Protein AF-A0A8H3H4N8-F1 (afdb_monomer)

Solvent-accessible surface area (backbone atoms only — not comparable to full-atom values): 7268 Å² total; per-residue (Å²): 93,73,84,84,39,68,86,64,79,85,76,84,72,59,91,71,67,82,40,98,52,39,37,53,76,70,34,48,48,59,56,27,54,50,40,26,52,53,44,52,48,49,55,52,51,53,53,53,52,50,42,46,74,73,67,48,57,76,94,72,68,72,82,85,76,48,66,71,57,46,57,61,50,48,55,55,19,51,52,50,14,47,66,66,51,74,37,73,69,56,51,51,49,21,24,49,67,20,52,47,85,99,55,94,46,30,64,20,69,70,38,62,70,27,70,67,46,52,48,58,60,74,74,106

Structure (mmCIF, N/CA/C/O backbone):
data_AF-A0A8H3H4N8-F1
#
_entry.id   AF-A0A8H3H4N8-F1
#
loop_
_atom_site.group_PDB
_atom_site.id
_atom_site.type_symbol
_atom_site.label_atom_id
_atom_site.label_alt_id
_atom_site.label_comp_id
_atom_site.label_asym_id
_atom_site.label_entity_id
_atom_site.label_seq_id
_atom_site.pdbx_PDB_ins_code
_atom_site.Cartn_x
_atom_site.Cartn_y
_atom_site.Cartn_z
_atom_site.occupancy
_atom_site.B_iso_or_equiv
_atom_site.auth_seq_id
_atom_si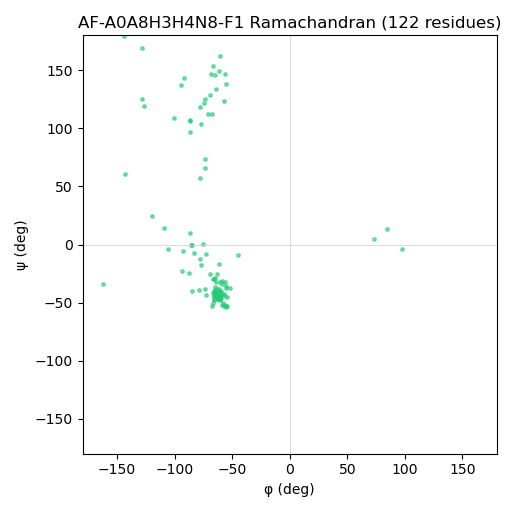te.auth_comp_id
_atom_site.auth_asym_id
_atom_site.auth_atom_id
_atom_site.pdbx_PDB_model_num
ATOM 1 N N . MET A 1 1 ? 24.104 29.209 -0.920 1.00 57.94 1 MET A N 1
ATOM 2 C CA . MET A 1 1 ? 24.205 27.763 -0.600 1.00 57.94 1 MET A CA 1
ATOM 3 C C . MET A 1 1 ? 25.475 27.142 -1.163 1.00 57.94 1 MET A C 1
ATOM 5 O O . MET A 1 1 ? 26.220 26.580 -0.389 1.00 57.94 1 MET A O 1
ATOM 9 N N . LYS A 1 2 ? 25.777 27.299 -2.458 1.00 57.56 2 LYS A N 1
ATOM 10 C CA . LYS A 1 2 ? 27.019 26.782 -3.061 1.00 57.56 2 LYS A CA 1
ATOM 11 C C . LYS A 1 2 ? 28.308 27.358 -2.441 1.00 57.56 2 LYS A C 1
ATOM 13 O O . LYS A 1 2 ? 29.298 26.651 -2.353 1.00 57.56 2 LYS A O 1
ATOM 18 N N . GLU A 1 3 ? 28.261 28.608 -1.978 1.00 79.44 3 GLU A N 1
ATOM 19 C CA . GLU A 1 3 ? 29.400 29.285 -1.331 1.00 79.44 3 GLU A CA 1
ATOM 20 C C . GLU A 1 3 ? 29.509 28.979 0.173 1.00 79.44 3 GLU A C 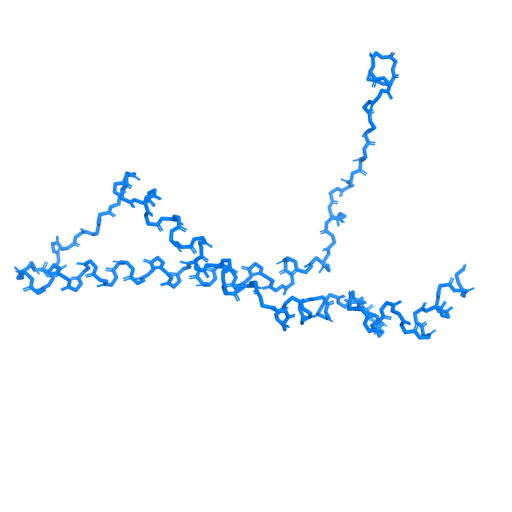1
ATOM 22 O O . GLU A 1 3 ? 30.599 28.724 0.665 1.00 79.44 3 GLU A O 1
ATOM 27 N N . ASN A 1 4 ? 28.382 28.927 0.896 1.00 87.56 4 ASN A N 1
ATOM 28 C CA . ASN A 1 4 ? 28.378 28.724 2.356 1.00 87.56 4 ASN A CA 1
ATOM 29 C C . ASN A 1 4 ? 28.226 27.251 2.791 1.00 87.56 4 ASN A C 1
ATOM 31 O O . ASN A 1 4 ? 28.595 26.908 3.908 1.00 87.56 4 ASN A O 1
ATOM 35 N N . TYR A 1 5 ? 27.670 26.387 1.933 1.00 84.56 5 TYR A N 1
ATOM 36 C CA . TYR A 1 5 ? 27.345 24.978 2.207 1.00 84.56 5 TYR A CA 1
ATOM 37 C C . TYR A 1 5 ? 27.611 24.092 0.969 1.00 84.56 5 TYR A C 1
ATOM 39 O O . TYR A 1 5 ? 26.683 23.483 0.427 1.00 84.56 5 TYR A O 1
ATOM 47 N N . PRO A 1 6 ? 28.862 24.016 0.479 1.00 83.31 6 PRO A N 1
ATOM 48 C CA . PRO A 1 6 ? 29.203 23.316 -0.765 1.00 83.31 6 PRO A CA 1
ATOM 49 C C . PRO A 1 6 ? 28.898 21.808 -0.747 1.00 83.31 6 PRO A C 1
ATOM 51 O O . PRO A 1 6 ? 28.818 21.190 -1.805 1.00 83.31 6 PRO A O 1
ATOM 54 N N . TRP A 1 7 ? 28.695 21.211 0.432 1.00 86.44 7 TRP A N 1
ATOM 55 C CA . TRP A 1 7 ? 28.310 19.804 0.588 1.00 86.44 7 TRP A CA 1
ATOM 56 C C . TRP A 1 7 ? 26.822 19.529 0.325 1.00 86.44 7 TRP A C 1
ATOM 58 O O . TRP A 1 7 ? 26.427 18.369 0.218 1.00 86.44 7 TRP A O 1
ATOM 68 N N . ILE A 1 8 ? 25.980 20.563 0.229 1.00 77.56 8 ILE A N 1
ATOM 69 C CA . ILE A 1 8 ? 24.564 20.393 -0.106 1.00 77.56 8 ILE A CA 1
ATOM 70 C C . ILE A 1 8 ? 24.420 20.389 -1.630 1.00 77.56 8 ILE A C 1
ATOM 72 O O . ILE A 1 8 ? 24.494 21.428 -2.287 1.00 77.56 8 ILE A O 1
ATOM 76 N N . ILE A 1 9 ? 24.180 19.203 -2.191 1.00 78.69 9 ILE A N 1
ATOM 77 C CA . ILE A 1 9 ? 23.892 19.020 -3.616 1.00 78.69 9 ILE A CA 1
ATOM 78 C C . ILE A 1 9 ? 22.387 19.201 -3.830 1.00 78.69 9 ILE A C 1
ATOM 80 O O . ILE A 1 9 ? 21.583 18.346 -3.463 1.00 78.69 9 ILE A O 1
ATOM 84 N N . LEU A 1 10 ? 21.994 20.321 -4.436 1.00 66.06 10 LEU A N 1
ATOM 85 C CA . LEU A 1 10 ? 20.615 20.549 -4.865 1.00 66.06 10 LEU A CA 1
ATOM 86 C C . LEU A 1 10 ? 20.338 19.774 -6.157 1.00 66.06 10 LEU A C 1
ATOM 88 O O . LEU A 1 10 ? 20.734 20.198 -7.242 1.00 66.06 10 LEU A O 1
ATOM 92 N N . LEU A 1 11 ? 19.627 18.655 -6.041 1.00 66.75 11 LEU A N 1
ATOM 93 C CA . LEU A 1 11 ? 19.028 17.966 -7.181 1.00 66.75 11 LEU A CA 1
ATOM 94 C C . LEU A 1 11 ? 17.648 18.577 -7.441 1.00 66.75 11 LEU A C 1
ATOM 96 O O . LEU A 1 11 ? 16.672 18.244 -6.771 1.00 66.75 11 LEU A O 1
ATOM 100 N N . TYR A 1 12 ? 17.572 19.513 -8.388 1.00 58.84 12 TYR A N 1
ATOM 101 C CA . TYR A 1 12 ? 16.293 20.055 -8.836 1.00 58.84 12 TYR A CA 1
ATOM 102 C C . TYR A 1 12 ? 15.552 18.990 -9.647 1.00 58.84 12 TYR A C 1
ATOM 104 O O . TYR A 1 12 ? 15.986 18.620 -10.737 1.00 58.84 12 TYR A O 1
ATOM 112 N N . VAL A 1 13 ? 14.436 18.500 -9.108 1.00 59.31 13 VAL A N 1
ATOM 113 C CA . VAL A 1 13 ? 13.495 17.643 -9.833 1.00 59.31 13 VAL A CA 1
ATOM 114 C C . VAL A 1 13 ? 12.335 18.539 -10.279 1.00 59.31 13 VAL A C 1
ATOM 116 O O . VAL A 1 13 ? 11.576 18.991 -9.419 1.00 59.31 13 VAL A O 1
ATOM 119 N N . PRO A 1 14 ? 12.199 18.847 -11.583 1.00 51.88 14 PRO A N 1
ATOM 120 C CA . PRO A 1 14 ? 11.102 19.671 -12.076 1.00 51.88 14 PRO A CA 1
ATOM 121 C C . PRO A 1 14 ? 9.743 19.074 -11.689 1.00 51.88 14 PRO A C 1
ATOM 123 O O . PRO A 1 14 ? 9.572 17.851 -11.647 1.00 51.88 14 PRO A O 1
ATOM 126 N N . GLY A 1 15 ? 8.752 19.930 -11.433 1.00 47.94 15 GLY A N 1
ATOM 127 C CA . GLY A 1 15 ? 7.373 19.480 -11.234 1.00 47.94 15 GLY A CA 1
ATOM 128 C C . GLY A 1 15 ? 6.896 18.692 -12.459 1.00 47.94 15 GLY A C 1
ATOM 129 O O . GLY A 1 15 ? 6.974 19.193 -13.575 1.00 47.94 15 GLY A O 1
ATOM 130 N N . GLY A 1 16 ? 6.454 17.445 -12.261 1.00 52.81 16 GLY A N 1
ATOM 131 C CA . GLY A 1 16 ? 6.096 16.521 -13.349 1.00 52.81 16 GLY A CA 1
ATOM 132 C C . GLY A 1 16 ? 7.189 15.516 -13.744 1.00 52.81 16 GLY A C 1
ATOM 133 O O . GLY A 1 16 ? 6.925 14.624 -14.547 1.00 52.81 16 GLY A O 1
ATOM 134 N N . CYS A 1 17 ? 8.387 15.586 -13.150 1.00 49.53 17 CYS A N 1
ATOM 135 C CA . CYS A 1 17 ? 9.434 14.569 -13.323 1.00 49.53 17 CYS A CA 1
ATOM 136 C C . CYS A 1 17 ? 9.276 13.343 -12.404 1.00 49.53 17 CYS A C 1
ATOM 138 O O . CYS A 1 17 ? 9.950 12.333 -12.609 1.00 49.53 17 CYS A O 1
ATOM 140 N N . THR A 1 18 ? 8.338 13.360 -11.453 1.00 55.06 18 THR A N 1
ATOM 141 C CA . THR A 1 18 ? 7.714 12.138 -10.917 1.00 55.06 18 THR A CA 1
ATOM 142 C C . THR A 1 18 ? 6.763 11.599 -11.984 1.00 55.06 18 THR A C 1
ATOM 144 O O . THR A 1 18 ? 5.563 11.844 -11.947 1.00 55.06 18 THR A O 1
ATOM 147 N N . GLY A 1 19 ? 7.342 11.018 -13.038 1.00 57.53 19 GLY A N 1
ATOM 148 C CA . GLY A 1 19 ? 6.661 10.821 -14.316 1.00 57.53 19 GLY A CA 1
ATOM 149 C C . GLY A 1 19 ? 5.404 9.953 -14.245 1.00 57.53 19 GLY A C 1
ATOM 150 O O . GLY A 1 19 ? 5.241 9.134 -13.344 1.00 57.53 19 GLY A O 1
ATOM 151 N N . LEU A 1 20 ? 4.583 10.059 -15.295 1.00 57.91 20 LEU A N 1
ATOM 152 C CA . LEU A 1 20 ? 3.393 9.244 -15.613 1.00 57.91 20 LEU A CA 1
ATOM 153 C C . LEU A 1 20 ? 3.564 7.709 -15.448 1.00 57.91 20 LEU A C 1
ATOM 155 O O . LEU A 1 20 ? 2.600 6.958 -15.559 1.00 57.91 20 LEU A O 1
ATOM 159 N N . PHE A 1 21 ? 4.793 7.241 -15.221 1.00 67.19 21 PHE A N 1
ATOM 160 C CA . PHE A 1 21 ? 5.239 5.851 -15.202 1.00 67.19 21 PHE A CA 1
ATOM 161 C C . PHE A 1 21 ? 5.828 5.436 -13.846 1.00 67.19 21 PHE A C 1
ATOM 163 O O . PHE A 1 21 ? 6.643 4.518 -13.777 1.00 67.19 21 PHE A O 1
ATOM 170 N N . GLN A 1 22 ? 5.464 6.097 -12.745 1.00 83.31 22 GLN A N 1
ATOM 171 C CA . GLN A 1 22 ? 5.854 5.633 -11.414 1.00 83.31 22 GLN A CA 1
ATOM 172 C C . GLN A 1 22 ? 5.038 4.402 -11.012 1.00 83.31 22 GLN A C 1
ATOM 174 O O . GLN A 1 22 ? 3.812 4.447 -10.971 1.00 83.31 22 GLN A O 1
ATOM 179 N N . ALA A 1 23 ? 5.714 3.307 -10.648 1.00 87.00 23 ALA A N 1
ATOM 180 C CA . ALA A 1 23 ? 5.050 2.069 -10.216 1.00 87.00 23 ALA A CA 1
ATOM 181 C C . ALA A 1 23 ? 4.090 2.301 -9.033 1.00 87.00 23 ALA A C 1
ATOM 183 O O . ALA A 1 23 ? 3.037 1.660 -8.936 1.00 87.00 23 ALA A O 1
ATOM 184 N N . CYS A 1 24 ? 4.432 3.267 -8.171 1.00 87.25 24 CYS A N 1
ATOM 185 C CA . CYS A 1 24 ? 3.573 3.735 -7.092 1.00 87.25 24 CYS A CA 1
ATOM 186 C C . CYS A 1 24 ? 2.211 4.218 -7.604 1.00 87.25 24 CYS A C 1
ATOM 188 O O . CYS A 1 24 ? 1.187 3.720 -7.139 1.00 87.25 24 CYS A O 1
ATOM 190 N N . ASP A 1 25 ? 2.194 5.117 -8.583 1.00 87.12 25 ASP A N 1
ATOM 191 C CA . ASP A 1 25 ? 0.968 5.731 -9.099 1.00 87.12 25 ASP A CA 1
ATOM 192 C C . ASP A 1 25 ? 0.215 4.804 -10.060 1.00 87.12 25 ASP A C 1
ATOM 194 O O . ASP A 1 25 ? -1.008 4.687 -9.985 1.00 87.12 25 ASP A O 1
ATOM 198 N N . VAL A 1 26 ? 0.945 4.075 -10.910 1.00 86.62 26 VAL A N 1
ATOM 199 C CA . VAL A 1 26 ? 0.378 3.180 -11.932 1.00 86.62 26 VAL A CA 1
ATOM 200 C C . VAL A 1 26 ? -0.390 2.004 -11.319 1.00 86.62 26 VAL A C 1
ATOM 202 O O . VAL A 1 26 ? -1.339 1.505 -11.926 1.00 86.62 26 VAL A O 1
ATOM 205 N N . GLY A 1 27 ? -0.036 1.548 -10.110 1.00 88.94 27 GLY A N 1
ATOM 206 C CA . GLY A 1 27 ? -0.811 0.471 -9.491 1.00 88.94 27 GLY A CA 1
ATOM 207 C C . GLY A 1 27 ? -0.663 0.248 -7.992 1.00 88.94 27 GLY A C 1
ATOM 208 O O . GLY A 1 27 ? -1.666 -0.096 -7.361 1.00 88.94 27 GLY A O 1
ATOM 209 N N . ILE A 1 28 ? 0.516 0.454 -7.389 1.00 93.69 28 ILE A N 1
ATOM 210 C CA . ILE A 1 28 ? 0.711 0.123 -5.962 1.00 93.69 28 ILE A CA 1
ATOM 211 C C . ILE A 1 28 ? -0.247 0.933 -5.080 1.00 93.69 28 ILE A C 1
ATOM 213 O O . ILE A 1 28 ? -0.912 0.362 -4.217 1.00 93.69 28 ILE A O 1
ATOM 217 N N . GLN A 1 29 ? -0.383 2.239 -5.326 1.00 93.06 29 GLN A N 1
ATOM 218 C CA . GLN A 1 29 ? -1.260 3.110 -4.544 1.00 93.06 29 GLN A CA 1
ATOM 219 C C . GLN A 1 29 ? -2.726 2.691 -4.622 1.00 93.06 29 GLN A C 1
ATOM 221 O O . GLN A 1 29 ? -3.426 2.772 -3.617 1.00 93.06 29 GLN A O 1
ATOM 226 N N . ARG A 1 30 ? -3.211 2.238 -5.785 1.00 93.56 30 ARG A N 1
ATOM 227 C CA . ARG A 1 30 ? -4.610 1.813 -5.935 1.00 93.56 30 ARG A CA 1
ATOM 228 C C . ARG A 1 30 ? -4.910 0.605 -5.052 1.00 93.56 30 ARG A C 1
ATOM 230 O O . ARG A 1 30 ? -5.909 0.604 -4.337 1.00 93.56 30 ARG A O 1
ATOM 237 N N . ILE A 1 31 ? -4.032 -0.396 -5.083 1.00 95.94 31 ILE A N 1
ATOM 238 C CA . ILE A 1 31 ? -4.171 -1.612 -4.272 1.00 95.94 31 ILE A CA 1
ATOM 239 C C . ILE A 1 31 ? -4.032 -1.271 -2.786 1.00 95.94 31 ILE A C 1
ATOM 241 O O . ILE A 1 31 ? -4.847 -1.711 -1.979 1.00 95.94 31 ILE A O 1
ATOM 245 N N . LEU A 1 32 ? -3.044 -0.444 -2.434 1.00 97.12 32 LEU A N 1
ATOM 246 C CA . LEU A 1 32 ? -2.804 -0.000 -1.063 1.00 97.12 32 LEU A CA 1
ATOM 247 C C . LEU A 1 32 ? -4.021 0.725 -0.476 1.00 97.12 32 LEU A C 1
ATOM 249 O O . LEU A 1 32 ? -4.503 0.351 0.590 1.00 97.12 32 LEU A O 1
ATOM 253 N N . LYS A 1 33 ? -4.540 1.735 -1.187 1.00 96.81 33 LYS A N 1
ATOM 254 C CA . LYS A 1 33 ? -5.698 2.532 -0.757 1.00 96.81 33 LYS A CA 1
ATOM 255 C C . LYS A 1 33 ? -6.940 1.659 -0.589 1.00 96.81 33 LYS A C 1
ATOM 257 O O . LYS A 1 33 ? -7.644 1.802 0.405 1.00 96.81 33 LYS A O 1
ATOM 262 N N . LEU A 1 34 ? -7.181 0.724 -1.514 1.00 97.69 34 LEU A N 1
ATOM 263 C CA . LEU A 1 34 ? -8.298 -0.215 -1.405 1.00 97.69 34 LEU A CA 1
ATOM 264 C C . LEU A 1 34 ? -8.158 -1.127 -0.178 1.00 97.69 34 LEU A C 1
ATOM 266 O O . LEU A 1 34 ? -9.124 -1.302 0.558 1.00 97.69 34 LEU A O 1
ATOM 270 N N . ALA A 1 35 ? -6.966 -1.675 0.067 1.00 98.06 35 ALA A N 1
ATOM 271 C CA . ALA A 1 35 ? -6.716 -2.543 1.215 1.00 98.06 35 ALA A CA 1
ATOM 272 C C . ALA A 1 35 ? -6.905 -1.808 2.552 1.00 98.06 35 ALA A C 1
ATOM 274 O O . ALA A 1 35 ? -7.511 -2.353 3.473 1.00 98.06 35 ALA A O 1
ATOM 275 N N . ILE A 1 36 ? -6.432 -0.561 2.641 1.00 98.38 36 ILE A N 1
ATOM 276 C CA . ILE A 1 36 ? -6.640 0.310 3.806 1.00 98.38 36 ILE A CA 1
ATOM 277 C C . ILE A 1 36 ? -8.134 0.586 4.006 1.00 98.38 36 ILE A C 1
ATOM 279 O O . ILE A 1 36 ? -8.636 0.428 5.114 1.00 98.38 36 ILE A O 1
ATOM 283 N N . ALA A 1 37 ? -8.860 0.940 2.941 1.00 98.25 37 ALA A N 1
ATOM 284 C CA . ALA A 1 37 ? -10.294 1.209 3.017 1.00 98.25 37 ALA A CA 1
ATOM 285 C C . ALA A 1 37 ? -11.093 -0.024 3.472 1.00 98.25 37 ALA A C 1
ATOM 287 O O . ALA A 1 37 ? -11.990 0.096 4.301 1.00 98.25 37 ALA A O 1
ATOM 288 N N . GLN A 1 38 ? -10.744 -1.216 2.978 1.00 98.38 38 GLN A N 1
ATOM 289 C CA . GLN A 1 38 ? -11.356 -2.474 3.412 1.00 98.38 38 GLN A CA 1
ATOM 290 C C . GLN A 1 38 ? -11.064 -2.784 4.884 1.00 98.38 38 GLN A C 1
ATOM 292 O O . GLN A 1 38 ? -11.960 -3.231 5.595 1.00 98.38 38 GLN A O 1
ATOM 297 N N . ALA A 1 39 ? -9.836 -2.533 5.348 1.00 98.19 39 ALA A N 1
ATOM 298 C CA . ALA A 1 39 ? -9.468 -2.722 6.748 1.00 98.19 39 ALA A CA 1
ATOM 299 C C . ALA A 1 39 ? -10.245 -1.768 7.670 1.00 98.19 39 ALA A C 1
ATOM 301 O O . ALA A 1 39 ? -10.837 -2.214 8.646 1.00 98.19 39 ALA A O 1
ATOM 302 N N . ALA A 1 40 ? -10.324 -0.484 7.312 1.00 97.81 40 ALA A N 1
ATOM 303 C CA . ALA A 1 40 ? -11.105 0.500 8.058 1.00 97.81 40 ALA A CA 1
ATOM 304 C C . ALA A 1 40 ? -12.604 0.164 8.075 1.00 97.81 40 ALA A C 1
ATOM 306 O O . ALA A 1 40 ? -13.262 0.272 9.107 1.00 97.81 40 ALA A O 1
ATOM 307 N N . HIS A 1 41 ? -13.148 -0.291 6.943 1.00 98.06 41 HIS A N 1
ATOM 308 C CA . HIS A 1 41 ? -14.543 -0.713 6.856 1.00 98.06 41 HIS A CA 1
ATOM 309 C C . HIS A 1 41 ? -14.836 -1.926 7.750 1.00 98.06 41 HIS A C 1
ATOM 311 O O . HIS A 1 41 ? -15.896 -1.983 8.365 1.00 98.06 41 HIS A O 1
ATOM 317 N N . ALA A 1 42 ? -13.904 -2.879 7.854 1.00 98.06 42 ALA A N 1
ATOM 318 C CA . ALA A 1 42 ? -14.068 -4.040 8.722 1.00 98.06 42 ALA A CA 1
ATOM 319 C C . ALA A 1 42 ? -14.218 -3.641 10.200 1.00 98.06 42 ALA A C 1
ATOM 321 O O . ALA A 1 42 ? -15.095 -4.178 10.873 1.00 98.06 42 ALA A O 1
ATOM 322 N N . ASP A 1 43 ? -13.442 -2.665 10.682 1.00 97.94 43 ASP A N 1
ATOM 323 C CA . ASP A 1 43 ? -13.568 -2.164 12.059 1.00 97.94 43 ASP A CA 1
ATOM 324 C C . ASP A 1 43 ? -14.948 -1.542 12.317 1.00 97.94 43 ASP A C 1
ATOM 326 O O . ASP A 1 43 ? -15.569 -1.814 13.345 1.00 97.94 43 ASP A O 1
ATOM 330 N N . ILE A 1 44 ? -15.458 -0.757 11.359 1.00 97.31 44 ILE A N 1
ATOM 331 C CA . ILE A 1 44 ? -16.804 -0.167 11.429 1.00 97.31 44 ILE A CA 1
ATOM 332 C C . ILE A 1 44 ? -17.863 -1.271 11.495 1.00 97.31 44 ILE A C 1
ATOM 334 O O . ILE A 1 44 ? -18.737 -1.228 12.357 1.00 97.31 44 ILE A O 1
ATOM 338 N N . VAL A 1 45 ? -17.772 -2.279 10.622 1.00 98.19 45 VAL A N 1
ATOM 339 C CA . VAL A 1 45 ? -18.716 -3.407 10.592 1.00 98.19 45 VAL A CA 1
ATOM 340 C C . VAL A 1 45 ? -18.712 -4.166 11.915 1.00 98.19 45 VAL A C 1
ATOM 342 O O . VAL A 1 45 ? -19.784 -4.448 12.446 1.00 98.19 45 VAL A O 1
ATOM 345 N N . VAL A 1 46 ? -17.533 -4.479 12.461 1.00 98.06 46 VAL A N 1
ATOM 346 C CA . VAL A 1 46 ? -17.402 -5.194 13.740 1.00 98.06 46 VAL A CA 1
ATOM 347 C C . VAL A 1 46 ? -18.037 -4.394 14.871 1.00 98.06 46 VAL A C 1
ATOM 349 O O . VAL A 1 46 ? -18.819 -4.939 15.651 1.00 98.06 46 VAL A O 1
ATOM 352 N N . GLU A 1 47 ? -17.747 -3.100 14.946 1.00 97.75 47 GLU A N 1
ATOM 353 C CA . GLU A 1 47 ? -18.271 -2.229 15.992 1.00 97.75 47 GLU A CA 1
ATOM 354 C C . GLU A 1 47 ? -19.794 -2.062 15.897 1.00 97.75 47 GLU A C 1
ATOM 356 O O . GLU A 1 47 ? -20.506 -2.245 16.886 1.00 97.75 47 GLU A O 1
ATOM 361 N N . THR A 1 48 ? -20.312 -1.797 14.697 1.00 98.00 48 THR A N 1
ATOM 362 C CA . THR A 1 48 ? -21.753 -1.669 14.457 1.00 98.00 48 THR A CA 1
ATOM 363 C C . THR A 1 48 ? -22.484 -2.978 14.751 1.00 98.00 48 THR A C 1
ATOM 365 O O . THR A 1 48 ? -23.517 -2.965 15.419 1.00 98.00 48 THR A O 1
ATOM 368 N N . ALA A 1 49 ? -21.949 -4.120 14.306 1.00 98.31 49 ALA A N 1
ATOM 369 C CA . ALA A 1 49 ? -22.533 -5.430 14.585 1.00 98.31 49 ALA A CA 1
ATOM 370 C C . ALA A 1 49 ? -22.552 -5.738 16.090 1.00 98.31 49 ALA A C 1
ATOM 372 O O . ALA A 1 49 ? -23.559 -6.229 16.598 1.00 98.31 49 ALA A O 1
ATOM 373 N N . THR A 1 50 ? -21.481 -5.395 16.808 1.00 98.19 50 THR A N 1
ATOM 374 C CA . THR A 1 50 ? -21.394 -5.569 18.266 1.00 98.19 50 THR A CA 1
ATOM 375 C C . THR A 1 50 ? -22.449 -4.726 18.987 1.00 98.19 50 THR A C 1
ATOM 377 O O . THR A 1 50 ? -23.146 -5.231 19.865 1.00 98.19 50 THR A O 1
ATOM 380 N N . ALA A 1 51 ? -22.638 -3.464 18.586 1.00 97.81 51 ALA A N 1
ATOM 381 C CA . ALA A 1 51 ? -23.662 -2.594 19.167 1.00 97.81 51 ALA A CA 1
ATOM 382 C C . ALA A 1 51 ? -25.088 -3.116 18.912 1.00 97.81 51 ALA A C 1
ATOM 384 O O . ALA A 1 51 ? -25.915 -3.128 19.826 1.00 97.81 51 ALA A O 1
ATOM 385 N N . LEU A 1 52 ? -25.370 -3.602 17.698 1.00 98.19 52 LEU A N 1
ATOM 386 C CA . LEU A 1 52 ? -26.658 -4.222 17.367 1.00 98.19 52 LEU A CA 1
ATOM 387 C C . LEU A 1 52 ? -26.923 -5.470 18.219 1.00 98.19 52 LEU A C 1
ATOM 389 O O . LEU A 1 52 ? -28.023 -5.631 18.744 1.00 98.19 52 LEU A O 1
ATOM 393 N N . GLN A 1 53 ? -25.918 -6.332 18.392 1.00 97.94 53 GLN A N 1
ATOM 394 C CA . GLN A 1 53 ? -26.019 -7.533 19.232 1.00 97.94 53 GLN A CA 1
ATOM 395 C C . GLN A 1 53 ? -26.247 -7.196 20.710 1.00 97.94 53 GLN A C 1
ATOM 397 O O . GLN A 1 53 ? -26.956 -7.922 21.400 1.00 97.94 53 GLN A O 1
ATOM 402 N N . ALA A 1 54 ? -25.709 -6.070 21.181 1.00 97.31 54 ALA A N 1
ATOM 403 C CA . ALA A 1 54 ? -25.957 -5.545 22.521 1.00 97.31 54 ALA A CA 1
ATOM 404 C C . ALA A 1 54 ? -27.343 -4.881 22.686 1.00 97.31 54 ALA A C 1
ATOM 406 O O . ALA A 1 54 ? -27.662 -4.390 23.768 1.00 97.31 54 ALA A O 1
ATOM 407 N N . GLY A 1 55 ? -28.175 -4.851 21.638 1.00 97.44 55 GLY A N 1
ATOM 408 C CA . GLY A 1 55 ? -29.528 -4.291 21.677 1.00 97.44 55 GLY A CA 1
ATOM 409 C C . GLY A 1 55 ? -29.599 -2.778 21.453 1.00 97.44 55 GLY A C 1
ATOM 410 O O . GLY A 1 55 ? -30.648 -2.173 21.688 1.00 97.44 55 GLY A O 1
ATOM 411 N N . VAL A 1 56 ? -28.518 -2.141 20.989 1.00 97.19 56 VAL A N 1
ATOM 412 C CA . VAL A 1 56 ? -28.551 -0.723 20.613 1.00 97.19 56 VAL A CA 1
ATOM 413 C C . VAL A 1 56 ? -29.397 -0.560 19.350 1.00 97.19 56 VAL A C 1
ATOM 415 O O . VAL A 1 56 ? -29.180 -1.226 18.339 1.00 97.19 56 VAL A O 1
ATOM 418 N N . VAL A 1 57 ? -30.367 0.354 19.394 1.00 97.00 57 VAL A N 1
ATOM 419 C CA . VAL A 1 57 ? -31.223 0.657 18.239 1.00 97.00 57 VAL A CA 1
ATOM 420 C C . VAL A 1 57 ? -30.374 1.251 17.113 1.00 97.00 57 VAL A C 1
ATOM 422 O O . VAL A 1 57 ? -29.589 2.165 17.353 1.00 97.00 57 VAL A O 1
ATOM 425 N N . ALA A 1 58 ? -30.564 0.776 15.878 1.00 95.25 58 ALA A N 1
ATOM 426 C CA . ALA A 1 58 ? -29.725 1.128 14.728 1.00 95.25 58 ALA A CA 1
ATOM 427 C C . ALA A 1 58 ? -29.539 2.643 14.509 1.00 95.25 58 ALA A C 1
ATOM 429 O O . ALA A 1 58 ? -28.446 3.086 14.177 1.00 95.25 58 ALA A O 1
ATOM 430 N N . ASN A 1 59 ? -30.575 3.454 14.748 1.00 96.31 59 ASN A N 1
ATOM 431 C CA . ASN A 1 59 ? -30.519 4.914 14.594 1.00 96.31 59 ASN A CA 1
ATOM 432 C C . ASN A 1 59 ? -29.718 5.646 15.688 1.00 96.31 59 ASN A C 1
ATOM 434 O O . ASN A 1 59 ? -29.510 6.852 15.581 1.00 96.31 59 ASN A O 1
ATOM 438 N N . ARG A 1 60 ? -29.306 4.943 16.746 1.00 95.56 60 ARG A N 1
ATOM 439 C CA . ARG A 1 60 ? -28.484 5.467 17.845 1.00 95.56 60 ARG A CA 1
ATOM 440 C C . ARG A 1 60 ? -27.039 4.982 17.784 1.00 95.56 60 ARG A C 1
ATOM 442 O O . ARG A 1 60 ? -26.243 5.389 18.624 1.00 95.56 60 ARG A O 1
ATOM 449 N N . ILE A 1 61 ? -26.698 4.111 16.835 1.00 96.56 61 ILE A N 1
ATOM 450 C CA . ILE A 1 61 ? -25.333 3.608 16.700 1.00 96.56 61 ILE A CA 1
ATOM 451 C C . ILE A 1 61 ? -24.463 4.705 16.098 1.00 96.56 61 ILE A C 1
ATOM 453 O O . ILE A 1 61 ? -24.713 5.184 14.994 1.00 96.56 61 ILE A O 1
ATOM 457 N N . VAL A 1 62 ? -23.417 5.067 16.832 1.00 96.31 62 VAL A N 1
ATOM 458 C CA . VAL A 1 62 ? -22.354 5.961 16.386 1.00 96.31 62 VAL A CA 1
ATOM 459 C C . VAL A 1 62 ? -21.047 5.225 16.626 1.00 96.31 62 VAL A C 1
ATOM 461 O O . VAL A 1 62 ? -20.764 4.847 17.760 1.00 96.31 62 VAL A O 1
ATOM 464 N N . ASN A 1 63 ? -20.284 4.978 15.564 1.00 96.44 63 ASN A N 1
ATOM 465 C CA . ASN A 1 63 ? -18.964 4.369 15.691 1.00 96.44 63 ASN A CA 1
ATOM 466 C C . ASN A 1 63 ? -17.991 5.337 16.377 1.00 96.44 63 ASN A C 1
ATOM 468 O O . ASN A 1 63 ? -18.054 6.550 16.169 1.00 96.44 63 ASN A O 1
ATOM 472 N N . ASP A 1 64 ? -17.062 4.794 17.149 1.00 96.94 64 ASP A N 1
ATOM 473 C CA . ASP A 1 64 ? -16.027 5.525 17.851 1.00 96.94 64 ASP A CA 1
ATOM 474 C C . ASP A 1 64 ? -15.041 6.148 16.854 1.00 96.94 64 ASP A C 1
ATOM 476 O O . ASP A 1 64 ? -14.280 5.474 16.151 1.00 96.94 64 ASP A O 1
ATOM 480 N N . GLN A 1 65 ? -15.083 7.476 16.803 1.00 96.12 65 GLN A N 1
ATOM 481 C CA . GLN A 1 65 ? -14.226 8.328 15.984 1.00 96.12 65 GLN A CA 1
ATOM 482 C C . GLN A 1 65 ? -13.216 9.109 16.836 1.00 96.12 65 GLN A C 1
ATOM 484 O O . GLN A 1 65 ? -12.620 10.078 16.364 1.00 96.12 65 GLN A O 1
ATOM 489 N N . THR A 1 66 ? -13.024 8.730 18.103 1.00 98.06 66 THR A N 1
ATOM 490 C CA . THR A 1 66 ? -12.052 9.390 18.974 1.00 98.06 66 THR A CA 1
ATOM 491 C C . THR A 1 66 ? -10.630 9.180 18.454 1.00 98.06 66 THR A C 1
ATOM 493 O O . THR A 1 66 ? -10.279 8.134 17.902 1.00 98.06 66 THR A O 1
ATOM 496 N N . LEU A 1 67 ? -9.778 10.191 18.650 1.00 97.50 67 LEU A N 1
ATOM 497 C CA . LEU A 1 67 ? -8.389 10.149 18.197 1.00 97.50 67 LEU A CA 1
ATOM 498 C C . LEU A 1 67 ? -7.625 8.909 18.709 1.00 97.50 67 LEU A C 1
ATOM 500 O O . LEU A 1 67 ? -6.968 8.273 17.889 1.00 97.50 67 LEU A O 1
ATOM 504 N N . PRO A 1 68 ? -7.711 8.504 19.996 1.00 98.06 68 PRO A N 1
ATOM 505 C CA . PRO A 1 68 ? -7.015 7.308 20.474 1.00 98.06 68 PRO A CA 1
ATOM 506 C C . PRO A 1 68 ? -7.434 6.034 19.730 1.00 98.06 68 PRO A C 1
ATOM 508 O O . PRO A 1 68 ? -6.577 5.243 19.330 1.00 98.06 68 PRO A O 1
ATOM 511 N N . THR A 1 69 ? -8.734 5.861 19.483 1.00 97.56 69 THR A N 1
ATOM 512 C CA . THR A 1 69 ? -9.268 4.703 18.760 1.00 97.56 69 THR A CA 1
ATOM 513 C C . THR A 1 69 ? -8.805 4.690 17.309 1.00 97.56 69 THR A C 1
ATOM 515 O O . THR A 1 69 ? -8.293 3.674 16.831 1.00 97.56 69 THR A O 1
ATOM 518 N N . LEU A 1 70 ? -8.906 5.826 16.613 1.00 96.94 70 LEU A N 1
ATOM 519 C CA . LEU A 1 70 ? -8.472 5.938 15.220 1.00 96.94 70 LEU A CA 1
ATOM 520 C C . LEU A 1 70 ? -6.956 5.758 15.071 1.00 96.94 70 LEU A C 1
ATOM 522 O O . LEU A 1 70 ? -6.521 5.066 14.152 1.00 96.94 70 LEU A O 1
ATOM 526 N N . CYS A 1 71 ? -6.149 6.299 15.989 1.00 97.12 71 CYS A N 1
ATOM 527 C CA . CYS A 1 71 ? -4.702 6.081 16.009 1.00 97.12 71 CYS A CA 1
ATOM 528 C C . CYS A 1 71 ? -4.366 4.589 16.108 1.00 97.12 71 CYS A C 1
ATOM 530 O O . CYS A 1 71 ? -3.625 4.080 15.267 1.00 97.12 71 CYS A O 1
ATOM 532 N N . ASN A 1 72 ? -4.965 3.871 17.063 1.00 96.7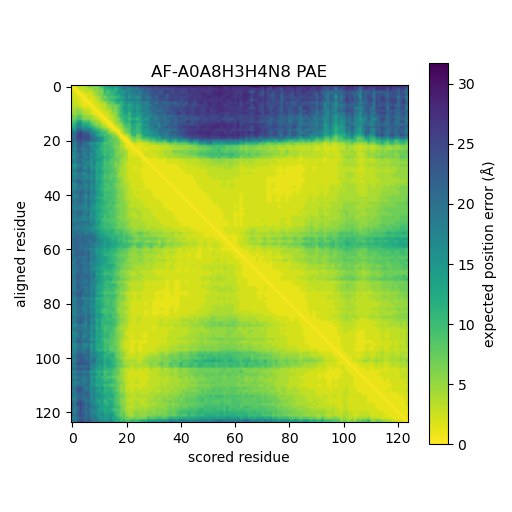5 72 ASN A N 1
ATOM 533 C CA . ASN A 1 72 ? -4.724 2.438 17.244 1.00 96.75 72 ASN A CA 1
ATOM 534 C C . ASN A 1 72 ? -5.156 1.613 16.018 1.00 96.75 72 ASN A C 1
ATOM 536 O O . ASN A 1 72 ? -4.398 0.763 15.549 1.00 96.75 72 ASN A O 1
ATOM 540 N N . ARG A 1 73 ? -6.342 1.888 15.457 1.00 97.44 73 ARG A N 1
ATOM 541 C CA . ARG A 1 73 ? -6.859 1.188 14.267 1.00 97.44 73 ARG A CA 1
ATOM 542 C C . ARG A 1 73 ? -6.016 1.461 13.015 1.00 97.44 73 ARG A C 1
ATOM 544 O O . ARG A 1 73 ? -5.687 0.534 12.273 1.00 97.44 73 ARG A O 1
ATOM 551 N N . SER A 1 74 ? -5.591 2.711 12.809 1.00 97.50 74 SER A N 1
ATOM 552 C CA . SER A 1 74 ? -4.858 3.138 11.607 1.00 97.50 74 SER A CA 1
ATOM 553 C C . SER A 1 74 ? -3.551 2.378 11.367 1.00 97.50 74 SER A C 1
ATOM 555 O O . SER A 1 74 ? -3.214 2.079 10.218 1.00 97.50 74 SER A O 1
ATOM 557 N N . VAL A 1 75 ? -2.853 1.982 12.438 1.00 97.75 75 VAL A N 1
ATOM 558 C CA . VAL A 1 75 ? -1.648 1.145 12.348 1.00 97.75 75 VAL A CA 1
ATOM 559 C C . VAL A 1 75 ? -1.984 -0.197 11.697 1.00 97.75 75 VAL A C 1
ATOM 561 O O . VAL A 1 75 ? -1.304 -0.619 10.761 1.00 97.75 75 VAL A O 1
ATOM 564 N N . GLY A 1 76 ? -3.076 -0.833 12.128 1.00 97.81 76 GLY A N 1
ATOM 565 C CA . GLY A 1 76 ? -3.570 -2.078 11.542 1.00 97.81 76 GLY A CA 1
ATOM 566 C C . GLY A 1 76 ? -3.913 -1.933 10.058 1.00 97.81 76 GLY A C 1
ATOM 567 O O . GLY A 1 76 ? -3.563 -2.802 9.254 1.00 97.81 76 GLY A O 1
ATOM 568 N N . TRP A 1 77 ? -4.522 -0.811 9.662 1.00 98.31 77 TRP A N 1
ATOM 569 C CA . TRP A 1 77 ? -4.867 -0.546 8.260 1.00 98.31 77 TRP A C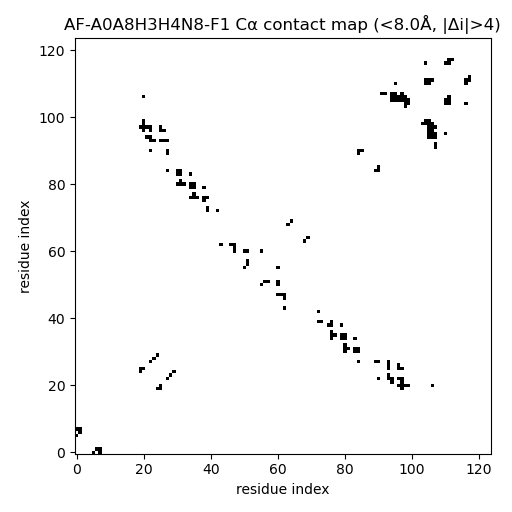A 1
ATOM 570 C C . TRP A 1 77 ? -3.623 -0.432 7.377 1.00 98.31 77 TRP A C 1
ATOM 572 O O . TRP A 1 77 ? -3.569 -1.038 6.304 1.00 98.31 77 TRP A O 1
ATOM 582 N N . ILE A 1 78 ? -2.599 0.292 7.839 1.00 97.88 78 ILE A N 1
ATOM 583 C CA . ILE A 1 78 ? -1.330 0.454 7.117 1.00 97.88 78 ILE A CA 1
ATOM 584 C C . ILE A 1 78 ? -0.589 -0.882 7.020 1.00 97.88 78 ILE A C 1
ATOM 586 O O . ILE A 1 78 ? -0.127 -1.241 5.937 1.00 97.88 78 ILE A O 1
ATOM 590 N N . VAL A 1 79 ? -0.524 -1.654 8.110 1.00 98.00 79 VAL A N 1
ATOM 591 C CA . VAL A 1 79 ? 0.101 -2.987 8.126 1.00 98.00 79 VAL A CA 1
ATOM 592 C C . VAL A 1 79 ? -0.603 -3.932 7.148 1.00 98.00 79 VAL A C 1
ATOM 594 O O . VAL A 1 79 ? 0.051 -4.602 6.342 1.00 98.00 79 VAL A O 1
ATOM 597 N N . LYS A 1 80 ? -1.942 -3.946 7.137 1.00 97.81 80 LYS A N 1
ATOM 598 C CA . LYS A 1 80 ? -2.724 -4.720 6.163 1.00 97.81 80 LYS A CA 1
ATOM 599 C C . LYS A 1 80 ? -2.428 -4.279 4.733 1.00 97.81 80 LYS A C 1
ATOM 601 O O . LYS A 1 80 ? -2.232 -5.125 3.854 1.00 97.81 80 LYS A O 1
ATOM 606 N N . GLY A 1 81 ? -2.377 -2.969 4.508 1.00 97.50 81 GLY A N 1
ATOM 607 C CA . GLY A 1 81 ? -1.997 -2.366 3.240 1.00 97.50 81 GLY A CA 1
ATOM 608 C C . GLY A 1 81 ? -0.635 -2.865 2.760 1.00 97.50 81 GLY A C 1
ATOM 609 O O . GLY A 1 81 ? -0.542 -3.422 1.666 1.00 97.50 81 GLY A O 1
ATOM 610 N N . TYR A 1 82 ? 0.387 -2.765 3.613 1.00 96.62 82 TYR A N 1
ATOM 611 C CA . TYR A 1 82 ? 1.746 -3.234 3.347 1.00 96.62 82 TYR A CA 1
ATOM 612 C C . TYR A 1 82 ? 1.782 -4.714 2.962 1.00 96.62 82 TYR A C 1
ATOM 614 O O . TYR A 1 82 ? 2.275 -5.046 1.889 1.00 96.62 82 TYR A O 1
ATOM 622 N N . HIS A 1 83 ? 1.202 -5.610 3.765 1.00 97.31 83 HIS A N 1
ATOM 623 C CA . HIS A 1 83 ? 1.185 -7.043 3.443 1.00 97.31 83 HIS A CA 1
ATOM 624 C C . HIS A 1 83 ? 0.417 -7.371 2.155 1.00 97.31 83 HIS A C 1
ATOM 626 O O . HIS A 1 83 ? 0.681 -8.387 1.505 1.00 97.31 83 HIS A O 1
ATOM 632 N N . THR A 1 84 ? -0.539 -6.524 1.773 1.00 96.69 84 THR A N 1
ATOM 633 C CA . THR A 1 84 ? -1.280 -6.687 0.521 1.00 96.69 84 THR A CA 1
ATOM 634 C C . THR A 1 84 ? -0.411 -6.334 -0.683 1.00 96.69 84 THR A C 1
ATOM 636 O O . THR A 1 84 ? -0.418 -7.083 -1.658 1.00 96.69 84 THR A O 1
ATOM 639 N N . ILE A 1 85 ? 0.356 -5.239 -0.618 1.00 95.69 85 ILE A N 1
ATOM 640 C CA . ILE A 1 85 ? 1.195 -4.773 -1.737 1.00 95.69 85 ILE A CA 1
ATOM 641 C C . ILE A 1 85 ? 2.593 -5.394 -1.773 1.00 95.69 85 ILE A C 1
ATOM 643 O O . ILE A 1 85 ? 3.189 -5.468 -2.846 1.00 95.69 85 ILE A O 1
ATOM 647 N N . ASN A 1 86 ? 3.116 -5.860 -0.636 1.00 95.56 86 ASN A N 1
ATOM 648 C CA . ASN A 1 86 ? 4.447 -6.450 -0.510 1.00 95.56 86 ASN A CA 1
ATOM 649 C C . ASN A 1 86 ? 4.465 -7.898 -1.027 1.00 95.56 86 ASN A C 1
ATOM 651 O O . ASN A 1 86 ? 4.753 -8.852 -0.306 1.00 95.56 86 ASN A O 1
ATOM 655 N N . ARG A 1 87 ? 4.081 -8.065 -2.293 1.00 95.81 87 ARG A N 1
ATOM 656 C CA . ARG A 1 87 ? 4.036 -9.342 -2.999 1.00 95.81 87 ARG A CA 1
ATOM 657 C C . ARG A 1 87 ? 4.802 -9.201 -4.314 1.00 95.81 87 ARG A C 1
ATOM 659 O O . ARG A 1 87 ? 4.459 -8.320 -5.109 1.00 95.81 87 ARG A O 1
ATOM 666 N N . PRO A 1 88 ? 5.803 -10.059 -4.595 1.00 95.94 88 PRO A N 1
ATOM 667 C CA . PRO A 1 88 ? 6.665 -9.899 -5.767 1.00 95.94 88 PRO A C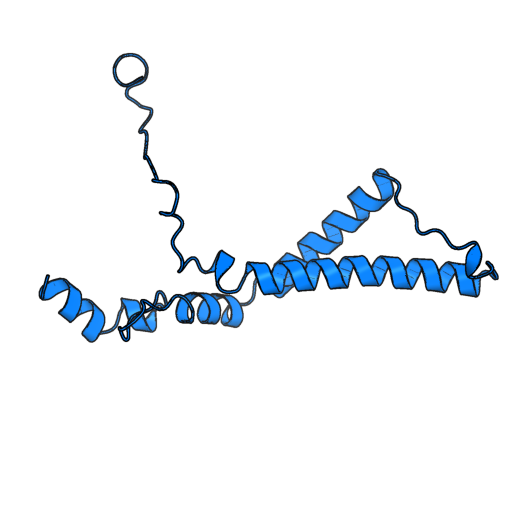A 1
ATOM 668 C C . PRO A 1 88 ? 5.910 -9.819 -7.096 1.00 95.94 88 PRO A C 1
ATOM 670 O O . PRO A 1 88 ? 6.297 -9.062 -7.980 1.00 95.94 88 PRO A O 1
ATOM 673 N N . ASN A 1 89 ? 4.814 -10.564 -7.245 1.00 95.94 89 ASN A N 1
ATOM 674 C CA . ASN A 1 89 ? 3.987 -10.542 -8.449 1.00 95.94 89 ASN A CA 1
ATOM 675 C C . ASN A 1 89 ? 3.307 -9.182 -8.677 1.00 95.94 89 ASN A C 1
ATOM 677 O O . ASN A 1 89 ? 3.251 -8.724 -9.816 1.00 95.94 89 ASN A O 1
ATOM 681 N N . ILE A 1 90 ? 2.829 -8.522 -7.615 1.00 95.38 90 ILE A N 1
ATOM 682 C CA . ILE A 1 90 ? 2.221 -7.187 -7.701 1.00 95.38 90 ILE A CA 1
ATOM 683 C C . ILE A 1 90 ? 3.286 -6.171 -8.095 1.00 95.38 90 ILE A C 1
ATOM 685 O O . ILE A 1 90 ? 3.098 -5.448 -9.070 1.00 95.38 90 ILE A O 1
ATOM 689 N N . VAL A 1 91 ? 4.424 -6.170 -7.396 1.00 92.94 91 VAL A N 1
ATOM 690 C CA . VAL A 1 91 ? 5.527 -5.241 -7.674 1.00 92.94 91 VAL A CA 1
ATOM 691 C C . VAL A 1 91 ? 5.989 -5.392 -9.125 1.00 92.94 91 VAL A C 1
ATOM 693 O O . VAL A 1 91 ? 5.938 -4.428 -9.889 1.00 92.94 91 VAL A O 1
ATOM 696 N N . LYS A 1 92 ? 6.317 -6.613 -9.565 1.00 94.75 92 LYS A N 1
ATOM 697 C CA . LYS A 1 92 ? 6.718 -6.882 -10.957 1.00 94.75 92 LYS A CA 1
ATOM 698 C C . LYS A 1 92 ? 5.665 -6.419 -11.964 1.00 94.75 92 LYS A C 1
ATOM 700 O O . LYS A 1 92 ? 6.003 -5.764 -12.948 1.00 94.7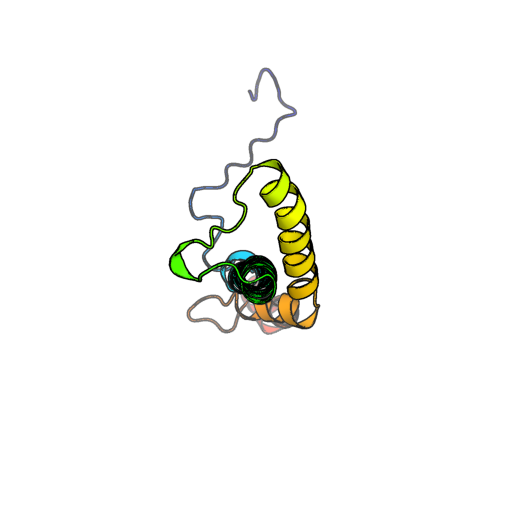5 92 LYS A O 1
ATOM 705 N N . LYS A 1 93 ? 4.382 -6.701 -11.704 1.00 95.00 93 LYS A N 1
ATOM 706 C CA . LYS A 1 93 ? 3.292 -6.271 -12.586 1.00 95.00 93 LYS A CA 1
ATOM 707 C C . LYS A 1 93 ? 3.200 -4.750 -12.674 1.00 95.00 93 LYS A C 1
ATOM 709 O O . LYS A 1 93 ? 3.001 -4.242 -13.771 1.00 95.00 93 LYS A O 1
ATOM 714 N N . THR A 1 94 ? 3.369 -4.027 -11.567 1.00 93.50 94 THR A N 1
ATOM 715 C CA . THR A 1 94 ? 3.324 -2.557 -11.582 1.00 93.50 94 THR A CA 1
ATOM 716 C C . THR A 1 94 ? 4.445 -1.950 -12.415 1.00 93.50 94 THR A C 1
ATOM 718 O O . THR A 1 94 ? 4.160 -1.091 -13.238 1.00 93.50 94 THR A O 1
ATOM 721 N N . PHE A 1 95 ? 5.673 -2.470 -12.329 1.00 93.00 95 PHE A N 1
ATOM 722 C CA . PHE A 1 95 ? 6.773 -2.033 -13.198 1.00 93.00 95 PHE A CA 1
ATOM 723 C C . PHE A 1 95 ? 6.535 -2.360 -14.680 1.00 93.00 95 PHE A C 1
ATOM 725 O O . PHE A 1 95 ? 6.853 -1.553 -15.549 1.00 93.00 95 PHE A O 1
ATOM 732 N N . ALA A 1 96 ? 5.922 -3.506 -14.985 1.00 93.69 96 ALA A N 1
ATOM 733 C CA . ALA A 1 96 ? 5.544 -3.848 -16.357 1.00 93.69 96 ALA A CA 1
ATOM 734 C C . ALA A 1 96 ? 4.445 -2.935 -16.930 1.00 93.69 96 ALA A C 1
ATOM 736 O O . ALA A 1 96 ? 4.403 -2.711 -18.138 1.00 93.69 96 ALA A O 1
ATOM 737 N N . LEU A 1 97 ? 3.558 -2.406 -16.080 1.00 92.75 97 LEU A N 1
ATOM 738 C CA . LEU A 1 97 ? 2.514 -1.457 -16.479 1.00 92.75 97 LEU A CA 1
ATOM 739 C C . LEU A 1 97 ? 3.048 -0.035 -16.697 1.00 92.75 97 LEU A C 1
ATOM 741 O O . LEU A 1 97 ? 2.386 0.760 -17.359 1.00 92.75 97 LEU A O 1
ATOM 745 N N . CYS A 1 98 ? 4.238 0.284 -16.187 1.00 91.56 98 CYS A N 1
ATOM 746 C CA . CYS A 1 98 ? 4.933 1.544 -16.440 1.00 91.56 98 CYS A CA 1
ATOM 747 C C . CYS A 1 98 ? 5.502 1.580 -17.871 1.00 91.56 98 CYS A C 1
ATOM 749 O O . CYS A 1 98 ? 6.717 1.527 -18.063 1.00 91.56 98 CYS A O 1
ATOM 751 N N . ALA A 1 99 ? 4.620 1.589 -18.871 1.00 90.25 99 ALA A N 1
ATOM 752 C CA . ALA A 1 99 ? 4.954 1.490 -20.290 1.00 90.25 99 ALA A CA 1
ATOM 753 C C . ALA A 1 99 ? 5.089 2.857 -20.962 1.00 90.25 99 ALA A C 1
ATOM 755 O O . ALA A 1 99 ? 4.245 3.724 -20.768 1.00 90.25 99 ALA A O 1
ATOM 756 N N . VAL A 1 100 ? 6.115 3.020 -21.797 1.00 86.19 100 VAL A N 1
ATOM 757 C CA . VAL A 1 100 ? 6.361 4.239 -22.571 1.00 86.19 100 VAL A CA 1
ATOM 758 C C . VAL A 1 100 ? 5.406 4.267 -23.779 1.00 86.19 100 VAL A C 1
ATOM 760 O O . VAL A 1 100 ? 5.491 3.373 -24.630 1.00 86.19 100 VAL A O 1
ATOM 763 N N . PRO A 1 101 ? 4.507 5.267 -23.890 1.00 86.62 101 PRO A N 1
ATOM 764 C CA . PRO A 1 101 ? 3.501 5.345 -24.944 1.00 86.62 101 PRO A CA 1
ATOM 765 C C . PRO A 1 101 ? 4.113 5.286 -26.341 1.00 86.62 101 PRO A C 1
ATOM 767 O O . PRO A 1 101 ? 5.141 5.901 -26.605 1.00 86.62 101 PRO A O 1
ATOM 770 N N . GLY A 1 102 ? 3.469 4.541 -27.240 1.00 88.31 102 GLY A N 1
ATOM 771 C CA . GLY A 1 102 ? 3.934 4.388 -28.621 1.00 88.31 102 GLY A CA 1
ATOM 772 C C . GLY A 1 102 ? 5.173 3.502 -28.785 1.00 88.31 102 GLY A C 1
ATOM 773 O O . GLY A 1 102 ? 5.673 3.364 -29.898 1.00 88.31 102 GLY A O 1
ATOM 774 N N . THR A 1 103 ? 5.662 2.869 -27.716 1.00 89.25 103 THR A N 1
ATOM 775 C CA . THR A 1 103 ? 6.805 1.952 -27.779 1.00 89.25 103 THR A CA 1
ATOM 776 C C . THR A 1 103 ? 6.480 0.608 -27.131 1.00 89.25 103 THR A C 1
ATOM 778 O O . THR A 1 103 ? 5.481 0.443 -26.434 1.00 89.25 103 THR A O 1
ATOM 781 N N . LYS A 1 104 ? 7.367 -0.369 -27.333 1.00 90.81 104 LYS A N 1
ATOM 782 C CA . LYS A 1 104 ? 7.326 -1.671 -26.649 1.00 90.81 104 LYS A CA 1
ATOM 783 C C . LYS A 1 104 ? 8.012 -1.667 -25.277 1.00 90.81 104 LYS A C 1
ATOM 785 O O . LYS A 1 104 ? 8.086 -2.715 -24.640 1.00 90.81 104 LYS A O 1
ATOM 790 N N . PHE A 1 105 ? 8.569 -0.533 -24.853 1.00 91.75 105 PHE A N 1
ATOM 791 C CA . PHE A 1 105 ? 9.383 -0.445 -23.648 1.00 91.75 105 PHE A CA 1
ATOM 792 C C . PHE A 1 105 ? 8.540 -0.081 -22.428 1.00 91.75 105 PHE A C 1
ATOM 794 O O . PHE A 1 105 ? 7.606 0.713 -22.489 1.00 91.75 105 PHE A O 1
ATOM 801 N N . ASN A 1 106 ? 8.893 -0.673 -21.297 1.00 92.94 106 ASN A N 1
ATOM 802 C CA . ASN A 1 106 ? 8.373 -0.367 -19.971 1.00 92.94 106 ASN A CA 1
ATOM 803 C C . ASN A 1 106 ? 9.491 -0.506 -18.921 1.00 92.94 106 ASN A C 1
ATOM 805 O O . ASN A 1 106 ? 10.628 -0.850 -19.260 1.00 92.94 106 ASN A O 1
ATOM 809 N N . LEU A 1 107 ? 9.173 -0.253 -17.651 1.00 91.38 107 LEU A N 1
ATOM 810 C CA . LEU A 1 107 ? 10.144 -0.306 -16.549 1.00 91.38 107 LEU A CA 1
ATOM 811 C C . LEU A 1 107 ? 10.330 -1.700 -15.923 1.00 91.38 107 LEU A C 1
ATOM 813 O O . LEU A 1 107 ? 10.972 -1.817 -14.880 1.00 91.38 107 LEU A O 1
ATOM 817 N N . SER A 1 108 ? 9.782 -2.767 -16.511 1.00 93.56 108 SER A N 1
ATOM 818 C CA . SER A 1 108 ? 10.076 -4.131 -16.052 1.00 93.56 108 SER A CA 1
ATOM 819 C C . SER A 1 108 ? 11.533 -4.511 -16.312 1.00 93.56 108 SER A C 1
ATOM 821 O O . SER A 1 108 ? 12.165 -4.026 -17.254 1.00 93.56 108 SER A O 1
ATOM 823 N N . TYR A 1 109 ? 12.053 -5.435 -15.505 1.00 92.94 109 TYR A N 1
ATOM 824 C CA . TYR A 1 109 ? 13.398 -5.977 -15.689 1.00 92.94 109 TYR A CA 1
ATOM 825 C C . TYR A 1 109 ? 13.566 -6.590 -17.084 1.00 92.94 109 TYR A C 1
ATOM 827 O O . TYR A 1 109 ? 14.571 -6.359 -17.754 1.00 92.94 109 TYR A O 1
ATOM 835 N N . GLU A 1 110 ? 12.557 -7.324 -17.548 1.00 95.62 110 GLU A N 1
ATOM 836 C CA . GLU A 1 110 ? 12.537 -7.994 -18.843 1.00 95.62 110 GLU A CA 1
ATOM 837 C C . GLU A 1 110 ? 12.636 -6.988 -19.998 1.00 95.62 110 GLU A C 1
ATOM 839 O O . GLU A 1 110 ? 13.382 -7.210 -20.950 1.00 95.62 110 GLU A O 1
ATOM 844 N N . SER A 1 111 ? 11.939 -5.852 -19.898 1.00 94.00 111 SER A N 1
ATOM 845 C CA . SER A 1 111 ? 12.025 -4.768 -20.881 1.00 94.00 111 SER A CA 1
ATOM 846 C C . SER A 1 111 ? 13.397 -4.093 -20.859 1.00 94.00 111 SER A C 1
ATOM 848 O O . SER A 1 111 ? 14.058 -4.021 -21.898 1.00 94.00 111 SER A O 1
ATOM 850 N N . LEU A 1 112 ? 13.858 -3.656 -19.682 1.00 90.94 112 LEU A N 1
ATOM 851 C CA . LEU A 1 112 ? 15.097 -2.884 -19.522 1.00 90.94 112 LEU A CA 1
ATOM 852 C C . LEU A 1 112 ? 16.358 -3.684 -19.873 1.00 90.94 112 LEU A C 1
ATOM 854 O O . LEU A 1 112 ? 17.345 -3.121 -20.339 1.00 90.94 112 LEU A O 1
ATOM 858 N N . THR A 1 113 ? 16.332 -5.003 -19.678 1.00 93.62 113 THR A N 1
ATOM 859 C CA . THR A 1 113 ? 17.464 -5.883 -20.008 1.00 93.62 113 THR A CA 1
ATOM 860 C C . THR A 1 113 ? 17.384 -6.490 -21.405 1.00 93.62 113 THR A C 1
ATOM 862 O O . THR A 1 113 ? 18.351 -7.126 -21.842 1.00 93.62 113 THR A O 1
ATOM 865 N N . SER A 1 114 ? 16.279 -6.269 -22.126 1.00 95.75 114 SER A N 1
ATOM 866 C CA . SER A 1 114 ? 16.063 -6.823 -23.460 1.00 95.75 114 SER A CA 1
ATOM 867 C C . SER A 1 114 ? 17.111 -6.344 -24.467 1.00 95.75 114 SER A C 1
ATOM 869 O O . SER A 1 114 ? 17.590 -5.209 -24.426 1.00 95.75 114 SER A O 1
ATOM 871 N N . ARG A 1 115 ? 17.418 -7.195 -25.456 1.00 96.62 115 ARG A N 1
ATOM 872 C CA . ARG A 1 115 ? 18.280 -6.815 -26.588 1.00 96.62 115 ARG A CA 1
ATOM 873 C C . ARG A 1 115 ? 17.749 -5.579 -27.314 1.00 96.62 115 ARG A C 1
ATOM 875 O O . ARG A 1 115 ? 18.534 -4.740 -27.731 1.00 96.62 115 ARG A O 1
ATOM 882 N N . ALA A 1 116 ? 16.429 -5.463 -27.440 1.00 94.56 116 ALA A N 1
ATOM 883 C CA . ALA A 1 116 ? 15.806 -4.326 -28.099 1.00 94.56 116 ALA A CA 1
ATOM 884 C C . ALA A 1 116 ? 16.020 -3.011 -27.340 1.00 94.56 116 ALA A C 1
ATOM 886 O O . ALA A 1 116 ? 16.265 -1.999 -27.982 1.00 94.56 116 ALA A O 1
ATOM 887 N N . ALA A 1 117 ? 15.942 -3.025 -26.005 1.00 91.44 1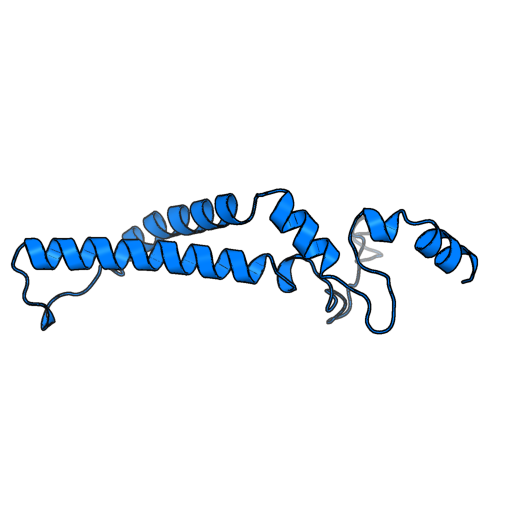17 ALA A N 1
ATOM 888 C CA . ALA A 1 117 ? 16.208 -1.835 -25.199 1.00 91.44 117 ALA A CA 1
ATOM 889 C C . ALA A 1 117 ? 17.680 -1.427 -25.299 1.00 91.44 117 ALA A C 1
ATOM 891 O O . ALA A 1 117 ? 17.978 -0.255 -25.496 1.00 91.44 117 ALA A O 1
ATOM 892 N N . ARG A 1 118 ? 18.601 -2.400 -25.258 1.00 92.50 118 ARG A N 1
ATOM 893 C CA . ARG A 1 118 ? 20.035 -2.141 -25.462 1.00 92.50 118 ARG A CA 1
ATOM 894 C C . ARG A 1 118 ? 20.321 -1.542 -26.836 1.00 92.50 118 ARG A C 1
ATOM 896 O O . ARG A 1 118 ? 21.065 -0.577 -26.918 1.00 92.50 118 ARG A O 1
ATOM 903 N N . GLN A 1 119 ? 19.721 -2.098 -27.889 1.00 94.19 119 GLN A N 1
ATOM 904 C CA . GLN A 1 119 ? 19.888 -1.576 -29.244 1.00 94.19 119 GLN A CA 1
ATOM 905 C C . GLN A 1 119 ? 19.354 -0.146 -29.353 1.00 94.19 119 GLN A C 1
ATOM 907 O O . GLN A 1 119 ? 20.070 0.721 -29.823 1.00 94.19 119 GLN A O 1
ATOM 912 N N . ALA A 1 120 ? 18.156 0.118 -28.821 1.00 89.94 120 ALA A N 1
ATOM 913 C CA . ALA A 1 120 ? 17.577 1.458 -28.836 1.00 89.94 120 ALA A CA 1
ATOM 914 C C . ALA A 1 120 ? 18.458 2.502 -28.133 1.00 89.94 120 ALA A C 1
ATOM 916 O O . ALA A 1 120 ? 18.436 3.651 -28.537 1.00 89.94 120 ALA A O 1
ATOM 917 N N . ILE A 1 121 ? 19.229 2.117 -27.107 1.00 87.19 121 ILE A N 1
ATOM 918 C CA . ILE A 1 121 ? 20.201 3.010 -26.455 1.00 87.19 121 ILE A CA 1
ATOM 919 C C . ILE A 1 121 ? 21.433 3.249 -27.337 1.00 87.19 121 ILE A C 1
ATOM 921 O O . ILE A 1 121 ? 21.958 4.353 -27.335 1.00 87.19 121 ILE A O 1
ATOM 925 N N . LEU A 1 122 ? 21.912 2.230 -28.058 1.00 90.88 122 LEU A N 1
ATOM 926 C CA . LEU A 1 122 ? 23.054 2.364 -28.973 1.00 90.88 122 LEU A CA 1
ATOM 927 C C . LEU A 1 122 ? 22.726 3.207 -30.212 1.00 90.88 122 LEU A C 1
ATOM 929 O O . LEU A 1 122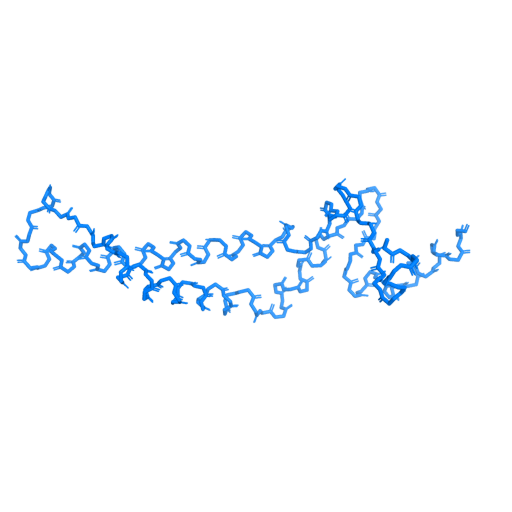 ? 23.638 3.760 -30.817 1.00 90.88 122 LEU A O 1
ATOM 933 N N . ASP A 1 123 ? 21.449 3.265 -30.585 1.00 90.38 123 ASP A N 1
ATOM 934 C CA . ASP A 1 123 ? 20.953 4.020 -31.738 1.00 90.38 123 ASP A CA 1
ATOM 935 C C . ASP A 1 123 ? 20.657 5.507 -31.409 1.00 90.38 123 ASP A C 1
ATOM 937 O O . ASP A 1 123 ? 20.206 6.235 -32.296 1.00 90.38 123 ASP A O 1
ATOM 941 N N . LEU A 1 124 ? 20.867 5.948 -30.157 1.00 81.25 124 LEU A N 1
ATOM 942 C CA . LEU A 1 124 ? 20.757 7.351 -29.709 1.00 81.25 124 LEU A CA 1
ATOM 94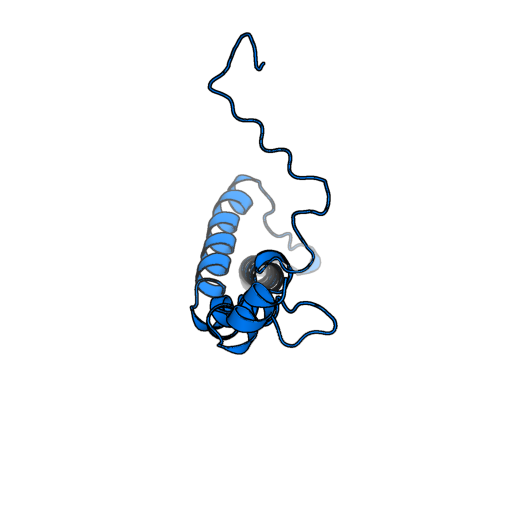3 C C . LEU A 1 124 ? 22.061 8.123 -29.936 1.00 81.25 124 LEU A C 1
ATOM 945 O O . LEU A 1 124 ? 21.953 9.310 -30.317 1.00 81.25 124 LEU A O 1
#

Organism: NCBI:txid456999

Secondary structure (DSSP, 8-state):
-TTT-TT-------TT-S-TT-HIIIIIHHHHHHHHHHHHHHHHHHHHHHHHHTT--GGG------HHHHHHHHHHHHHHHHHHH--HHHHHHHHHH-BPTTSS-BSSHHHHHSHHHHHHHHT-

pLDDT: mean 89.84, std 12.52, range [47.94, 98.38]

Foldseek 3Di:
DCVPCVVDDDDDQDVCNCDPQDLCVQALVVLLVVQLVVLVVVLVVVQLVVCVVVVNDNVPDDDDPDPVVCVVSSVVSNVSSCVRCVDPVSSQVSQCSSDDPPDPATRHPCRCVDPVVVVVVVVD

Radius of gyration: 23.25 Å; Cα contacts (8 Å, |Δi|>4): 103; chains: 1; bounding box: 61×40×54 Å

Mean predicted aligned error: 7.93 Å

Sequence (124 aa):
MKENYPWIILLYVPGGCTGLFQACDVGIQRILKLAIAQAAHADIVVETATALQAGVVANRIVNDQTLPTLCNRSVGWIVKGYHTINRPNIVKKTFALCAVPGTKFNLSYESLTSRAARQAILDL